Protein AF-A0A8S9TYR6-F1 (afdb_monomer_lite)

Secondary structure (DSSP, 8-state):
-----------SS-HHHHTTTTSGGGSHHHHHHH-TTHHHHHHHHHHHHHHHHHHTS-HHHHHHHHHHT-TT-S------SSHHHHHHHHHGGGGGGG--HHHHHHHHHHHT----PPPPPHHHHHHHHHH-

InterPro domains:
  IPR005399 Potassium channel, voltage-dependent, beta subunit, KCNAB-related [PR01577] (52-64)
  IPR005399 Potassium channel, voltage-dependent, beta subunit, KCNAB-related [PR01577] (65-78)
  IPR005399 Potassium channel, voltage-dependent, beta subunit, KCNAB-related [PTHR43150] (22-115)
  IPR023210 NADP-dependent oxidoreductase domain [PF00248] (39-111)
  IPR036812 NAD(P)-dependent oxidoreductase domain superfamily [G3DSA:3.20.20.100] (18-114)
  IPR036812 NAD(P)-dependent oxidoreductase domain superfamily [SSF51430] (30-110)

Radius of gyration: 18.91 Å; chains: 1; bounding box: 34×53×46 Å

pLDDT: mean 79.56, std 20.98, range [27.45, 95.62]

Foldseek 3Di:
DDDDDPDPDDDDDCPPVVCCVPDPNVDPVVCVVCVVCVVLVVVLLVVCQVLCVVLPAGSLLVVLLLQVLDPVRPDDDDDDPDPVRVVSNVCSVVRNVVCPPVVNVVNCVSVVDDDDDDDDDPVVVVVVVVPD

Sequence (132 aa):
MPISWPSCLCLSENCVVFWLRGSRLSMSSYMNYVADGFDTKVAKADKLATIAKEIGCTLAQLAIAWCVSNEHVSTVILGASSVAQLDENLDSLNFVDKLTPEIRARIDEIADVRLSIPVPKARLLAMREQWL

Organism: Phytophthora infestans (NCBI:txid4787)

Structure (mmCIF, N/CA/C/O backbone):
data_AF-A0A8S9TYR6-F1
#
_entry.id   AF-A0A8S9TYR6-F1
#
loop_
_atom_site.group_PDB
_atom_site.id
_atom_site.type_symbol
_atom_site.label_atom_id
_atom_site.label_alt_id
_atom_site.label_comp_id
_atom_site.label_asym_id
_atom_site.label_entity_id
_atom_site.label_seq_id
_atom_site.pdbx_PDB_ins_code
_atom_site.Cartn_x
_atom_site.Cartn_y
_atom_site.Cartn_z
_atom_site.occupancy
_atom_site.B_iso_or_equiv
_atom_site.auth_seq_id
_atom_site.auth_comp_id
_atom_site.auth_asym_id
_atom_site.auth_atom_id
_atom_site.pdbx_PDB_model_num
ATOM 1 N N . MET A 1 1 ? -20.434 -28.345 -22.874 1.00 31.69 1 MET A N 1
ATOM 2 C CA . MET A 1 1 ? -19.084 -28.633 -22.344 1.00 31.69 1 MET A CA 1
ATOM 3 C C . MET A 1 1 ? -18.774 -27.596 -21.279 1.00 31.69 1 MET A C 1
ATOM 5 O O . MET A 1 1 ? -18.670 -26.431 -21.643 1.00 31.69 1 MET A O 1
ATOM 9 N N . PRO A 1 2 ? -18.740 -27.956 -19.987 1.00 33.59 2 PRO A N 1
ATOM 10 C CA . PRO A 1 2 ? -18.454 -26.990 -18.939 1.00 33.59 2 PRO A CA 1
ATOM 11 C C . PRO A 1 2 ? -16.958 -26.669 -18.941 1.00 33.59 2 PRO A C 1
ATOM 13 O O . PRO A 1 2 ? -16.114 -27.562 -18.950 1.00 33.59 2 PRO A O 1
ATOM 16 N N . ILE A 1 3 ? -16.651 -25.376 -18.978 1.00 33.47 3 ILE A N 1
ATOM 17 C CA . ILE A 1 3 ? -15.300 -24.828 -18.897 1.00 33.47 3 ILE A CA 1
ATOM 18 C C . ILE A 1 3 ? -14.843 -25.019 -17.449 1.00 33.47 3 ILE A C 1
ATOM 20 O O . ILE A 1 3 ? -15.250 -24.280 -16.555 1.00 33.47 3 ILE A O 1
ATOM 24 N N . SER A 1 4 ? -14.053 -26.060 -17.202 1.00 27.84 4 SER A N 1
ATOM 25 C CA . SER A 1 4 ? -13.409 -26.291 -15.913 1.00 27.84 4 SER A CA 1
ATOM 26 C C . SER A 1 4 ? -12.287 -25.269 -15.730 1.00 27.84 4 SER A C 1
ATOM 28 O O . SER A 1 4 ? -11.247 -25.358 -16.384 1.00 27.84 4 SER A O 1
ATOM 30 N N . TRP A 1 5 ? -12.498 -24.296 -14.850 1.00 27.45 5 TRP A N 1
ATOM 31 C CA . TRP A 1 5 ? -11.426 -23.443 -14.349 1.00 27.45 5 TRP A CA 1
ATOM 32 C C . TRP A 1 5 ? -10.532 -24.285 -13.430 1.00 27.45 5 TRP A C 1
ATOM 34 O O . TRP A 1 5 ? -11.057 -24.896 -12.496 1.00 27.45 5 TRP A O 1
ATOM 44 N N . PRO A 1 6 ? -9.212 -24.373 -13.672 1.00 36.00 6 PRO A N 1
ATOM 45 C CA . PRO A 1 6 ? -8.330 -25.068 -12.753 1.00 36.00 6 PRO A CA 1
ATOM 46 C C . PRO A 1 6 ? -8.298 -24.292 -11.435 1.00 36.00 6 PRO A C 1
ATOM 48 O O . PRO A 1 6 ? -7.994 -23.102 -11.392 1.00 36.00 6 PRO A O 1
ATOM 51 N N . SER A 1 7 ? -8.671 -24.996 -10.373 1.00 35.75 7 SER A N 1
ATOM 52 C CA . SER A 1 7 ? -8.637 -24.583 -8.975 1.00 35.75 7 SER A CA 1
ATOM 53 C C . SER A 1 7 ? -7.370 -23.796 -8.634 1.00 35.75 7 SER A C 1
ATOM 55 O O . SER A 1 7 ? -6.254 -24.296 -8.780 1.00 35.75 7 SER A O 1
ATOM 57 N N . CYS A 1 8 ? -7.575 -22.571 -8.149 1.00 29.62 8 CYS A N 1
ATOM 58 C CA . CYS A 1 8 ? -6.559 -21.697 -7.582 1.00 29.62 8 CYS A CA 1
ATOM 59 C C . CYS A 1 8 ? -6.049 -22.323 -6.271 1.00 29.62 8 CYS A C 1
ATOM 61 O O . CYS A 1 8 ? -6.642 -22.146 -5.210 1.00 29.62 8 CYS A O 1
ATOM 63 N N . LEU A 1 9 ? -5.000 -23.141 -6.360 1.00 31.16 9 LEU A N 1
ATOM 64 C CA . LEU A 1 9 ? -4.305 -23.703 -5.204 1.00 31.16 9 LEU A CA 1
ATOM 65 C C . LEU A 1 9 ? -3.260 -22.690 -4.733 1.00 31.16 9 LEU A C 1
ATOM 67 O O . LEU A 1 9 ? -2.201 -22.529 -5.334 1.00 31.16 9 LEU A O 1
ATOM 71 N N . CYS A 1 10 ? -3.600 -21.990 -3.656 1.00 38.12 10 CYS A N 1
ATOM 72 C CA . CYS A 1 10 ? -2.706 -21.106 -2.928 1.00 38.12 10 CYS A CA 1
ATOM 73 C C . CYS A 1 10 ? -1.842 -21.959 -1.985 1.00 38.12 10 CYS A C 1
ATOM 75 O O . CYS A 1 10 ? -2.292 -22.311 -0.898 1.00 38.12 10 CYS A O 1
ATOM 77 N N . LEU A 1 11 ? -0.632 -22.341 -2.404 1.00 29.30 11 LEU A N 1
ATOM 78 C CA . LEU A 1 11 ? 0.364 -22.967 -1.528 1.00 29.30 11 LEU A CA 1
ATOM 79 C C . LEU A 1 11 ? 1.774 -22.457 -1.863 1.00 29.30 11 LEU A C 1
ATOM 81 O O . LEU A 1 11 ? 2.282 -22.685 -2.954 1.00 29.30 11 LEU A O 1
ATOM 85 N N . SER A 1 12 ? 2.349 -21.762 -0.877 1.00 37.47 12 SER A N 1
ATOM 86 C CA . SER A 1 12 ? 3.769 -21.693 -0.493 1.00 37.47 12 SER A CA 1
ATOM 87 C C . SER A 1 12 ? 4.861 -21.454 -1.561 1.00 37.47 12 SER A C 1
ATOM 89 O O . SER A 1 12 ? 5.072 -22.225 -2.488 1.00 37.47 12 SER A O 1
ATOM 91 N N . GLU A 1 13 ? 5.648 -20.405 -1.292 1.00 32.94 13 GLU A N 1
ATOM 92 C CA . GLU A 1 13 ? 7.056 -20.176 -1.679 1.00 32.94 13 GLU A CA 1
ATOM 93 C C . GLU A 1 13 ? 7.421 -19.711 -3.100 1.00 32.94 13 GLU A C 1
ATOM 95 O O . GLU A 1 13 ? 8.581 -19.382 -3.311 1.00 32.94 13 GLU A O 1
ATOM 100 N N . ASN A 1 14 ? 6.489 -19.522 -4.045 1.00 34.31 14 ASN A N 1
ATOM 101 C CA . ASN A 1 14 ? 6.847 -18.950 -5.365 1.00 34.31 14 ASN A CA 1
ATOM 102 C C . ASN A 1 14 ? 5.756 -18.079 -6.028 1.00 34.31 14 ASN A C 1
ATOM 104 O O . ASN A 1 14 ? 5.427 -18.221 -7.208 1.00 34.31 14 ASN A O 1
ATOM 108 N N . CYS A 1 15 ? 5.204 -17.127 -5.270 1.00 32.81 15 CYS A N 1
ATOM 109 C CA . CYS A 1 15 ? 4.106 -16.252 -5.712 1.00 32.81 15 CYS A CA 1
ATOM 110 C C . CYS A 1 15 ? 4.424 -15.440 -6.992 1.00 32.81 15 CYS A C 1
ATOM 112 O O . CYS A 1 15 ? 3.540 -15.210 -7.814 1.00 32.81 15 CYS A O 1
ATOM 114 N N . VAL A 1 16 ? 5.689 -15.073 -7.234 1.00 34.12 16 VAL A N 1
ATOM 115 C CA . VAL A 1 16 ? 6.084 -14.236 -8.388 1.00 34.12 16 VAL A CA 1
ATOM 116 C C . VAL A 1 16 ? 5.899 -14.955 -9.736 1.00 34.12 16 VAL A C 1
ATOM 118 O O . VAL A 1 16 ? 5.556 -14.326 -10.736 1.00 34.12 16 VAL A O 1
ATOM 121 N N . VAL A 1 17 ? 6.058 -16.283 -9.780 1.00 30.58 17 VAL A N 1
ATOM 122 C CA . VAL A 1 17 ? 6.012 -17.055 -11.038 1.00 30.58 17 VAL A CA 1
ATOM 123 C C . VAL A 1 17 ? 4.573 -17.282 -11.518 1.00 30.58 17 VAL A C 1
ATOM 125 O O . VAL A 1 17 ? 4.313 -17.287 -12.723 1.00 30.58 17 VAL A O 1
ATOM 128 N N . PHE A 1 18 ? 3.612 -17.416 -10.598 1.00 28.58 18 PHE A N 1
ATOM 129 C CA . PHE A 1 18 ? 2.206 -17.658 -10.944 1.00 28.58 18 PHE A CA 1
ATOM 130 C C . PHE A 1 18 ? 1.544 -16.430 -11.591 1.00 28.58 18 PHE A C 1
ATOM 132 O O . PHE A 1 18 ? 0.776 -16.570 -12.541 1.00 28.58 18 PHE A O 1
ATOM 139 N N . TRP A 1 19 ? 1.920 -15.222 -11.158 1.00 45.69 19 TRP A N 1
ATOM 140 C CA . TRP A 1 19 ? 1.404 -13.960 -11.702 1.00 45.69 19 TRP A CA 1
ATOM 141 C C . TRP A 1 19 ? 1.849 -13.654 -13.134 1.00 45.69 19 TRP A C 1
ATOM 143 O O . TRP A 1 19 ? 1.265 -12.783 -13.775 1.00 45.69 19 TRP A O 1
ATOM 153 N N . LEU A 1 20 ? 2.862 -14.335 -13.674 1.00 51.56 20 LEU A N 1
ATOM 154 C CA . LEU A 1 20 ? 3.316 -14.076 -15.041 1.00 51.56 20 LEU A CA 1
ATOM 155 C C . LEU A 1 20 ? 2.368 -14.685 -16.076 1.00 51.56 20 LEU A C 1
ATOM 157 O O . LEU A 1 20 ? 2.073 -14.052 -17.085 1.00 51.56 20 LEU A O 1
ATOM 161 N N . ARG A 1 21 ? 1.841 -15.890 -15.842 1.00 43.69 21 ARG A N 1
ATOM 162 C CA . ARG A 1 21 ? 1.144 -16.657 -16.882 1.00 43.69 21 ARG A CA 1
ATOM 163 C C . ARG A 1 21 ? -0.239 -16.061 -17.188 1.00 43.69 21 ARG A C 1
ATOM 165 O O . ARG A 1 21 ? -1.183 -16.245 -16.432 1.00 43.69 21 ARG A O 1
ATOM 172 N N . GLY A 1 22 ? -0.352 -15.350 -18.313 1.00 66.00 22 GLY A N 1
ATOM 173 C CA . GLY A 1 22 ? -1.586 -14.675 -18.738 1.00 66.00 22 GLY A CA 1
ATOM 174 C C . GLY A 1 22 ? -1.727 -13.229 -18.248 1.00 66.00 22 GLY A C 1
ATOM 175 O O . GLY A 1 22 ? -2.674 -12.551 -18.644 1.00 66.00 22 GLY A O 1
ATOM 176 N N . SER A 1 23 ? -0.786 -12.715 -17.447 1.00 73.19 23 SER A N 1
ATOM 177 C CA . SER A 1 23 ? -0.741 -11.283 -17.140 1.00 73.19 23 SER A CA 1
ATOM 178 C C . SER A 1 23 ? -0.026 -10.511 -18.242 1.00 73.19 23 SER A C 1
ATOM 180 O O . SER A 1 23 ? 0.746 -11.068 -19.026 1.00 73.19 23 SER A O 1
ATOM 182 N N . ARG A 1 24 ? -0.228 -9.190 -18.275 1.00 75.12 24 ARG A N 1
ATOM 183 C CA . ARG A 1 24 ? 0.477 -8.302 -19.212 1.00 75.12 24 ARG A CA 1
ATOM 184 C C . ARG A 1 24 ? 1.999 -8.433 -19.104 1.00 75.12 24 ARG A C 1
ATOM 186 O O . ARG A 1 24 ? 2.680 -8.220 -20.097 1.00 75.12 24 ARG A O 1
ATOM 193 N N . LEU A 1 25 ? 2.520 -8.845 -17.945 1.00 72.50 25 LEU A N 1
ATOM 194 C CA . LEU A 1 25 ? 3.949 -9.060 -17.723 1.00 72.50 25 LEU A CA 1
ATOM 195 C C . LEU A 1 25 ? 4.499 -10.290 -18.470 1.00 72.50 25 LEU A C 1
ATOM 197 O O . LEU A 1 25 ? 5.698 -10.354 -18.688 1.00 72.50 25 LEU A O 1
ATOM 201 N N . SER A 1 26 ? 3.668 -11.231 -18.936 1.00 77.12 26 SER A N 1
ATOM 202 C CA . SER A 1 26 ? 4.144 -12.296 -19.845 1.00 77.12 26 SER A CA 1
ATOM 203 C C . SER A 1 26 ? 4.432 -11.822 -21.268 1.00 77.12 26 SER A C 1
ATOM 205 O O . SER A 1 26 ? 5.073 -12.541 -22.035 1.00 77.12 26 SER A O 1
ATOM 207 N N . MET A 1 27 ? 3.967 -10.630 -21.651 1.00 80.81 27 MET A N 1
ATOM 208 C CA . MET A 1 27 ? 4.171 -10.110 -22.996 1.00 80.81 27 MET A CA 1
ATOM 209 C C . MET A 1 27 ? 5.509 -9.369 -23.076 1.00 80.81 27 MET A C 1
ATOM 211 O O . MET A 1 27 ? 5.734 -8.397 -22.356 1.00 80.81 27 MET A O 1
ATOM 215 N N . SER A 1 28 ? 6.385 -9.796 -23.988 1.00 76.75 28 SER A N 1
ATOM 216 C CA . SER A 1 28 ? 7.744 -9.250 -24.149 1.00 76.75 28 SER A CA 1
ATOM 217 C C . SER A 1 28 ? 7.766 -7.729 -24.335 1.00 76.75 28 SER A C 1
ATOM 219 O O . SER A 1 28 ? 8.595 -7.042 -23.742 1.00 76.75 28 SER A O 1
ATOM 221 N N . SER A 1 29 ? 6.810 -7.177 -25.088 1.00 78.19 29 SER A N 1
ATOM 222 C CA . SER A 1 29 ? 6.659 -5.729 -25.264 1.00 78.19 29 SER A CA 1
ATOM 223 C C . SER A 1 29 ? 6.416 -5.007 -23.939 1.00 78.19 29 SER A C 1
ATOM 225 O O . SER A 1 29 ? 7.022 -3.971 -23.697 1.00 78.19 29 SER A O 1
ATOM 227 N N . TYR A 1 30 ? 5.569 -5.562 -23.067 1.00 73.19 30 TYR A N 1
ATOM 228 C CA . TYR A 1 30 ? 5.295 -4.996 -21.746 1.00 73.19 30 TYR A CA 1
ATOM 229 C C . TYR A 1 30 ? 6.493 -5.141 -20.815 1.00 73.19 30 TYR A C 1
ATOM 231 O O . TYR A 1 30 ? 6.805 -4.184 -20.116 1.00 73.19 30 TYR A O 1
ATOM 239 N N . MET A 1 31 ? 7.207 -6.269 -20.854 1.00 72.56 31 MET A N 1
ATOM 240 C CA . MET A 1 31 ? 8.439 -6.441 -20.077 1.00 72.56 31 MET A CA 1
ATOM 241 C C . MET A 1 31 ? 9.467 -5.360 -20.374 1.00 72.56 31 MET A C 1
ATOM 243 O O . MET A 1 31 ? 9.995 -4.771 -19.441 1.00 72.56 31 MET A O 1
ATOM 247 N N . ASN A 1 32 ? 9.669 -5.004 -21.641 1.00 77.56 32 ASN A N 1
ATOM 248 C CA . ASN A 1 32 ? 10.593 -3.927 -22.000 1.00 77.56 32 ASN A CA 1
ATOM 249 C C . ASN A 1 32 ? 10.192 -2.558 -21.412 1.00 77.56 32 ASN A C 1
ATOM 251 O O . ASN A 1 32 ? 11.065 -1.741 -21.139 1.00 77.56 32 ASN A O 1
ATOM 255 N N . TYR A 1 33 ? 8.897 -2.305 -21.179 1.00 73.69 33 TYR A N 1
ATOM 256 C CA . TYR A 1 33 ? 8.429 -1.063 -20.546 1.00 73.69 33 TYR A CA 1
ATOM 257 C C . TYR A 1 33 ? 8.646 -1.020 -19.030 1.00 73.69 33 TYR A C 1
ATOM 259 O O . TYR A 1 33 ? 8.781 0.068 -18.474 1.00 73.69 33 TYR A O 1
ATOM 267 N N . VAL A 1 34 ? 8.645 -2.172 -18.357 1.00 72.81 34 VAL A N 1
ATOM 268 C CA . VAL A 1 34 ? 8.814 -2.266 -16.893 1.00 72.81 34 VAL A CA 1
ATOM 269 C C . VAL A 1 34 ? 10.185 -2.773 -16.457 1.00 72.81 34 VAL A C 1
ATOM 271 O O . VAL A 1 34 ? 10.471 -2.699 -15.266 1.00 72.81 34 VAL A O 1
ATOM 274 N N . ALA A 1 35 ? 11.028 -3.232 -17.387 1.00 74.19 35 ALA A N 1
ATOM 275 C CA . ALA A 1 35 ? 12.357 -3.782 -17.115 1.00 74.19 35 ALA A CA 1
ATOM 276 C C . ALA A 1 35 ? 13.248 -2.806 -16.336 1.00 74.19 35 ALA A C 1
ATOM 278 O O . ALA A 1 35 ? 14.016 -3.227 -15.473 1.00 74.19 35 ALA A O 1
ATOM 279 N N . ASP A 1 36 ? 13.112 -1.503 -16.595 1.00 78.38 36 ASP A N 1
ATOM 280 C CA . ASP A 1 36 ? 13.867 -0.484 -15.876 1.00 78.38 36 ASP A CA 1
ATOM 281 C C . ASP A 1 36 ? 13.474 -0.432 -14.385 1.00 78.38 36 ASP A C 1
ATOM 283 O O . ASP A 1 36 ? 12.357 -0.055 -13.987 1.00 78.38 36 ASP A O 1
ATOM 287 N N . GLY A 1 37 ? 14.417 -0.866 -13.546 1.00 79.31 37 GLY A N 1
ATOM 288 C CA . GLY A 1 37 ? 14.264 -0.941 -12.096 1.00 79.31 37 GLY A CA 1
ATOM 289 C C . GLY A 1 37 ? 13.225 -1.958 -11.618 1.00 79.31 37 GLY A C 1
ATOM 290 O O . GLY A 1 37 ? 12.648 -1.756 -10.552 1.00 79.31 37 GLY A O 1
ATOM 291 N N . PHE A 1 38 ? 12.927 -3.017 -12.381 1.00 82.81 38 PHE A N 1
ATOM 292 C CA . PHE A 1 38 ? 11.975 -4.046 -11.941 1.00 82.81 38 PHE A CA 1
ATOM 293 C C . PHE A 1 38 ? 12.458 -4.764 -10.675 1.00 82.81 38 PHE A C 1
ATOM 295 O O . PHE A 1 38 ? 11.756 -4.769 -9.665 1.00 82.81 38 PHE A O 1
ATOM 302 N N . ASP A 1 39 ? 13.685 -5.289 -10.694 1.00 85.25 39 ASP A N 1
ATOM 303 C CA . ASP A 1 39 ? 14.245 -6.062 -9.578 1.00 85.25 39 ASP A CA 1
ATOM 304 C C . ASP A 1 39 ? 14.344 -5.233 -8.292 1.00 85.25 39 ASP A C 1
ATOM 306 O O . ASP A 1 39 ? 14.070 -5.718 -7.195 1.00 85.25 39 ASP A O 1
ATOM 310 N N . THR A 1 40 ? 14.664 -3.942 -8.417 1.00 88.25 40 THR A N 1
ATOM 311 C CA . THR A 1 40 ? 14.738 -3.031 -7.268 1.00 88.25 40 THR A CA 1
ATOM 312 C C . THR A 1 40 ? 13.358 -2.758 -6.672 1.00 88.25 40 THR A C 1
ATOM 314 O O . THR A 1 40 ? 13.224 -2.697 -5.449 1.00 88.25 40 THR A O 1
ATOM 317 N N . LYS A 1 41 ? 12.315 -2.638 -7.504 1.00 86.56 41 LYS A N 1
ATOM 318 C CA . LYS A 1 41 ? 10.920 -2.495 -7.051 1.00 86.56 41 LYS A CA 1
ATOM 319 C C . LYS A 1 41 ? 10.418 -3.770 -6.371 1.00 86.56 41 LYS A C 1
ATOM 321 O O . LYS A 1 41 ? 9.776 -3.666 -5.328 1.00 86.56 41 LYS A O 1
ATOM 326 N N . VAL A 1 42 ? 10.745 -4.948 -6.909 1.00 89.31 42 VAL A N 1
ATOM 327 C CA . VAL A 1 42 ? 10.406 -6.241 -6.285 1.00 89.31 42 VAL A CA 1
ATOM 328 C C . VAL A 1 42 ? 11.089 -6.371 -4.922 1.00 89.31 42 VAL A C 1
ATOM 330 O O . VAL A 1 42 ? 10.414 -6.611 -3.926 1.00 89.31 42 VAL A O 1
ATOM 333 N N . ALA A 1 43 ? 12.387 -6.068 -4.832 1.00 91.06 43 ALA A N 1
ATOM 334 C CA . ALA A 1 43 ? 13.113 -6.104 -3.562 1.00 91.06 43 ALA A CA 1
ATOM 335 C C . ALA A 1 43 ? 12.550 -5.122 -2.512 1.00 91.06 43 ALA A C 1
ATOM 337 O O . ALA A 1 43 ? 12.560 -5.411 -1.314 1.00 91.06 43 ALA A O 1
ATOM 338 N N . LYS A 1 44 ? 12.042 -3.954 -2.932 1.00 92.00 44 LYS A N 1
ATOM 339 C CA . LYS A 1 44 ? 11.313 -3.033 -2.039 1.00 92.00 44 LYS A CA 1
ATOM 340 C C . LYS A 1 44 ? 9.988 -3.640 -1.566 1.00 92.00 44 LYS A C 1
ATOM 342 O O . LYS A 1 44 ? 9.681 -3.554 -0.379 1.00 92.00 44 LYS A O 1
ATOM 347 N N . ALA A 1 45 ? 9.229 -4.274 -2.461 1.00 92.25 45 ALA A N 1
ATOM 348 C CA . ALA A 1 45 ? 7.975 -4.941 -2.115 1.00 92.25 45 ALA A CA 1
ATOM 349 C C . ALA A 1 45 ? 8.182 -6.074 -1.094 1.00 92.25 45 ALA A C 1
ATOM 351 O O . ALA A 1 45 ? 7.406 -6.178 -0.146 1.00 92.25 45 ALA A O 1
ATOM 352 N N . ASP A 1 46 ? 9.264 -6.849 -1.208 1.00 92.94 46 ASP A N 1
ATOM 353 C CA . ASP A 1 46 ? 9.607 -7.901 -0.238 1.00 92.94 46 ASP A CA 1
ATOM 354 C C . ASP A 1 46 ? 9.890 -7.336 1.166 1.00 92.94 46 ASP A C 1
ATOM 356 O O . ASP A 1 46 ? 9.458 -7.890 2.184 1.00 92.94 46 ASP A O 1
ATOM 360 N N . LYS A 1 47 ? 10.560 -6.180 1.243 1.00 94.44 47 LYS A N 1
ATOM 361 C CA . LYS A 1 47 ? 10.774 -5.473 2.517 1.00 94.44 47 LYS A CA 1
ATOM 362 C C . LYS A 1 47 ? 9.454 -4.987 3.117 1.00 94.44 47 LYS A C 1
ATOM 364 O O . LYS A 1 47 ? 9.217 -5.183 4.307 1.00 94.44 47 LYS A O 1
ATOM 369 N N . LEU A 1 48 ? 8.566 -4.419 2.299 1.00 94.44 48 LEU A N 1
ATOM 370 C CA . LEU A 1 48 ? 7.230 -3.998 2.739 1.00 94.44 48 LEU A CA 1
ATOM 371 C C . LEU A 1 48 ? 6.370 -5.185 3.193 1.00 94.44 48 LEU A C 1
ATOM 373 O O . LEU A 1 48 ? 5.619 -5.061 4.159 1.00 94.44 48 LEU A O 1
ATOM 377 N N . ALA A 1 49 ? 6.518 -6.355 2.566 1.00 94.19 49 ALA A N 1
ATOM 378 C CA . ALA A 1 49 ? 5.818 -7.569 2.980 1.00 94.19 49 ALA A CA 1
ATOM 379 C C . ALA A 1 49 ? 6.207 -8.012 4.400 1.00 94.19 49 ALA A C 1
ATOM 381 O O . ALA A 1 49 ? 5.386 -8.587 5.112 1.00 94.19 49 ALA A O 1
ATOM 382 N N . THR A 1 50 ? 7.437 -7.721 4.835 1.00 95.56 50 THR A N 1
ATOM 383 C CA . THR A 1 50 ? 7.865 -7.966 6.221 1.00 95.56 50 THR A CA 1
ATOM 384 C C . THR A 1 50 ? 7.087 -7.085 7.199 1.00 95.56 50 THR A C 1
ATOM 386 O O . THR A 1 50 ? 6.549 -7.595 8.177 1.00 95.56 50 THR A O 1
ATOM 389 N N . ILE A 1 51 ? 6.928 -5.794 6.888 1.00 94.56 51 ILE A N 1
ATOM 390 C CA . ILE A 1 51 ? 6.129 -4.859 7.700 1.00 94.56 51 ILE A CA 1
ATOM 391 C C . ILE A 1 51 ? 4.651 -5.274 7.722 1.00 94.56 51 ILE A C 1
ATOM 393 O O . ILE A 1 51 ? 4.021 -5.265 8.776 1.00 94.56 51 ILE A O 1
ATOM 397 N N . ALA A 1 52 ? 4.097 -5.699 6.582 1.00 94.12 52 ALA A N 1
ATOM 398 C CA . ALA A 1 52 ? 2.713 -6.173 6.510 1.00 94.12 52 ALA A CA 1
ATOM 399 C C . ALA A 1 52 ? 2.465 -7.359 7.463 1.00 94.12 52 ALA A C 1
ATOM 401 O O . ALA A 1 52 ? 1.472 -7.383 8.192 1.00 94.12 52 ALA A O 1
ATOM 402 N N . LYS A 1 53 ? 3.418 -8.301 7.534 1.00 94.75 53 LYS A N 1
ATOM 403 C CA . LYS A 1 53 ? 3.364 -9.431 8.474 1.00 94.75 53 LYS A CA 1
ATOM 404 C C . LYS A 1 53 ? 3.415 -8.988 9.938 1.00 94.75 53 LYS A C 1
ATOM 406 O O . LYS A 1 53 ? 2.691 -9.566 10.741 1.00 94.75 53 LYS A O 1
ATOM 411 N N . GLU A 1 54 ? 4.218 -7.978 10.282 1.00 93.88 54 GLU A N 1
ATOM 412 C CA . GLU A 1 54 ? 4.274 -7.417 11.646 1.00 93.88 54 GLU A CA 1
ATOM 413 C C . GLU A 1 54 ? 2.911 -6.841 12.083 1.00 93.88 54 GLU A C 1
ATOM 415 O O . GLU A 1 54 ? 2.501 -7.008 13.229 1.00 93.88 54 GLU A O 1
ATOM 420 N N . ILE A 1 55 ? 2.185 -6.205 11.157 1.00 92.19 55 ILE A N 1
ATOM 421 C CA . ILE A 1 55 ? 0.862 -5.589 11.391 1.00 92.19 55 ILE A CA 1
ATOM 422 C C . ILE A 1 55 ? -0.278 -6.629 11.357 1.00 92.19 55 ILE A C 1
ATOM 424 O O . ILE A 1 55 ? -1.371 -6.401 11.899 1.00 92.19 55 ILE A O 1
ATOM 428 N N . GLY A 1 56 ? -0.017 -7.784 10.738 1.00 93.75 56 GLY A N 1
ATOM 429 C CA . GLY A 1 56 ? -0.966 -8.878 10.557 1.00 93.75 56 GLY A CA 1
ATOM 430 C C . GLY A 1 56 ? -1.905 -8.693 9.362 1.00 93.75 56 GLY A C 1
ATOM 431 O O . GLY A 1 56 ? -3.045 -9.145 9.429 1.00 93.75 56 GLY A O 1
ATOM 432 N N . CYS A 1 57 ? -1.459 -8.016 8.299 1.00 93.25 57 CYS A N 1
ATOM 433 C CA . CYS A 1 57 ? -2.222 -7.824 7.060 1.00 93.25 57 CYS A CA 1
ATOM 434 C C . CYS A 1 57 ? -1.480 -8.361 5.828 1.00 93.25 57 CYS A C 1
ATOM 436 O O . CYS A 1 57 ? -0.282 -8.668 5.873 1.00 93.25 57 CYS A O 1
ATOM 438 N N . THR A 1 58 ? -2.189 -8.485 4.704 1.00 93.88 58 THR A N 1
ATOM 439 C CA . THR A 1 58 ? -1.551 -8.795 3.418 1.00 93.88 58 THR A CA 1
ATOM 440 C C . THR A 1 58 ? -0.842 -7.561 2.854 1.00 93.88 58 THR A C 1
ATOM 442 O O . THR A 1 58 ? -1.154 -6.421 3.198 1.00 93.88 58 THR A O 1
ATOM 445 N N . LEU A 1 59 ? 0.134 -7.762 1.960 1.00 94.25 59 LEU A N 1
ATOM 446 C CA . LEU A 1 59 ? 0.841 -6.642 1.324 1.00 94.25 59 LEU A CA 1
ATOM 447 C C . LEU A 1 59 ? -0.120 -5.734 0.534 1.00 94.25 59 LEU A C 1
ATOM 449 O O . LEU A 1 59 ? 0.049 -4.516 0.528 1.00 94.25 59 LEU A O 1
ATOM 453 N N . ALA A 1 60 ? -1.138 -6.322 -0.104 1.00 92.94 60 ALA A N 1
ATOM 454 C CA . ALA A 1 60 ? -2.175 -5.575 -0.809 1.00 92.94 60 ALA A CA 1
ATOM 455 C C . ALA A 1 60 ? -2.983 -4.703 0.163 1.00 92.94 60 ALA A C 1
ATOM 457 O O . ALA A 1 60 ? -3.167 -3.511 -0.092 1.00 92.94 60 ALA A O 1
ATOM 458 N N . GLN A 1 61 ? -3.375 -5.266 1.309 1.00 95.00 61 GLN A N 1
ATOM 459 C CA . GLN A 1 61 ? -4.084 -4.530 2.352 1.00 95.00 61 GLN A CA 1
ATOM 460 C C . GLN A 1 61 ? -3.251 -3.389 2.934 1.00 95.00 61 GLN A C 1
ATOM 462 O O . GLN A 1 61 ? -3.760 -2.281 3.101 1.00 95.00 61 GLN A O 1
ATOM 467 N N . LEU A 1 62 ? -1.957 -3.619 3.182 1.00 95.12 62 LEU A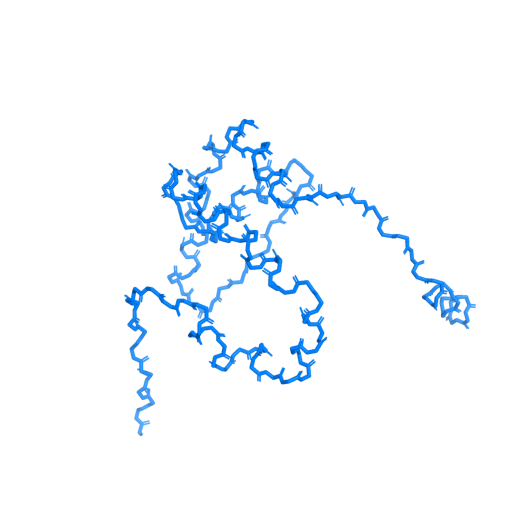 N 1
ATOM 468 C CA . LEU A 1 62 ? -1.042 -2.572 3.641 1.00 95.12 62 LEU A CA 1
ATOM 469 C C . LEU A 1 62 ? -0.970 -1.410 2.641 1.00 95.12 62 LEU A C 1
ATOM 471 O O . LEU A 1 62 ? -1.032 -0.250 3.044 1.00 95.12 62 LEU A O 1
ATOM 475 N N . ALA A 1 63 ? -0.859 -1.709 1.345 1.00 93.94 63 ALA A N 1
ATOM 476 C CA . ALA A 1 63 ? -0.781 -0.687 0.305 1.00 93.94 63 ALA A CA 1
ATOM 477 C C . ALA A 1 63 ? -2.067 0.152 0.224 1.00 93.94 63 ALA A C 1
ATOM 479 O O . ALA A 1 63 ? -2.000 1.378 0.121 1.00 93.94 63 ALA A O 1
ATOM 480 N N . ILE A 1 64 ? -3.237 -0.489 0.315 1.00 94.88 64 ILE A N 1
ATOM 481 C CA . ILE A 1 64 ? -4.531 0.209 0.320 1.00 94.88 64 ILE A CA 1
ATOM 482 C C . ILE A 1 64 ? -4.670 1.062 1.586 1.00 94.88 64 ILE A C 1
ATOM 484 O O . ILE A 1 64 ? -5.001 2.243 1.483 1.00 94.88 64 ILE A O 1
ATOM 488 N N . ALA A 1 65 ? -4.366 0.506 2.762 1.00 94.81 65 ALA A N 1
ATOM 489 C CA . ALA A 1 65 ? -4.417 1.231 4.030 1.00 94.81 65 ALA A CA 1
ATOM 490 C C . ALA A 1 65 ? -3.479 2.452 4.029 1.00 94.81 65 ALA A C 1
ATOM 492 O O . ALA A 1 65 ? -3.865 3.530 4.483 1.00 94.81 65 ALA A O 1
ATOM 493 N N . TRP A 1 66 ? -2.281 2.322 3.445 1.00 93.69 66 TRP A N 1
ATOM 494 C CA . TRP A 1 66 ? -1.353 3.440 3.269 1.00 93.69 66 TRP A CA 1
ATOM 495 C C . TRP A 1 66 ? -1.956 4.548 2.394 1.00 93.69 66 TRP A C 1
ATOM 497 O O . TRP A 1 66 ? -1.949 5.707 2.810 1.00 93.69 66 TRP A O 1
ATOM 507 N N . CYS A 1 67 ? -2.564 4.204 1.252 1.00 92.56 67 CYS A N 1
ATOM 508 C CA . CYS A 1 67 ? -3.241 5.173 0.382 1.00 92.56 67 CYS A CA 1
ATOM 509 C C . CYS A 1 67 ? -4.397 5.897 1.088 1.00 92.56 67 CYS A C 1
ATOM 511 O O . CYS A 1 67 ? -4.500 7.116 0.981 1.00 92.56 67 CYS A O 1
ATOM 513 N N . VAL A 1 68 ? -5.250 5.160 1.809 1.00 93.12 68 VAL A N 1
ATOM 514 C CA . VAL A 1 68 ? -6.403 5.724 2.538 1.00 93.12 68 VAL A CA 1
ATOM 515 C C . VAL A 1 68 ? -5.951 6.659 3.658 1.00 93.12 68 VAL A C 1
ATOM 517 O O . VAL A 1 68 ? -6.594 7.665 3.928 1.00 93.12 68 VAL A O 1
ATOM 520 N N . SER A 1 69 ? -4.828 6.349 4.300 1.00 91.06 69 SER A N 1
ATOM 521 C CA . SER A 1 69 ? -4.313 7.131 5.423 1.00 91.06 69 SER A CA 1
ATOM 522 C C . SER A 1 69 ? -3.677 8.478 5.039 1.00 91.06 69 SER A C 1
ATOM 524 O O . SER A 1 69 ? -3.225 9.209 5.917 1.00 91.06 69 SER A O 1
ATOM 526 N N . ASN A 1 70 ? -3.577 8.793 3.745 1.00 89.12 70 ASN A N 1
ATOM 527 C CA . ASN A 1 70 ? -3.003 10.044 3.260 1.00 89.12 70 ASN A CA 1
ATOM 528 C C . ASN A 1 70 ? -4.082 11.134 3.179 1.00 89.12 70 ASN A C 1
ATOM 530 O O . ASN A 1 70 ? -5.035 11.008 2.415 1.00 89.12 70 ASN A O 1
ATOM 534 N N . GLU A 1 71 ? -3.894 12.240 3.904 1.00 87.06 71 GLU A N 1
ATOM 535 C CA . GLU A 1 71 ? -4.841 13.366 3.940 1.00 87.06 71 GLU A CA 1
ATOM 536 C C . GLU A 1 71 ? -5.084 14.028 2.572 1.00 87.06 71 GLU A C 1
ATOM 538 O O . GLU A 1 71 ? -6.132 14.630 2.343 1.00 87.06 71 GLU A O 1
ATOM 543 N N . HIS A 1 72 ? -4.140 13.900 1.636 1.00 88.38 72 HIS A N 1
ATOM 544 C CA . HIS A 1 72 ? -4.258 14.447 0.284 1.00 88.38 72 HIS A CA 1
ATOM 545 C C . HIS A 1 72 ? -4.995 13.512 -0.688 1.00 88.38 72 HIS A C 1
ATOM 547 O O . HIS A 1 72 ? -5.202 13.873 -1.849 1.00 88.38 72 HIS A O 1
ATOM 553 N N . VAL A 1 73 ? -5.386 12.312 -0.250 1.00 88.75 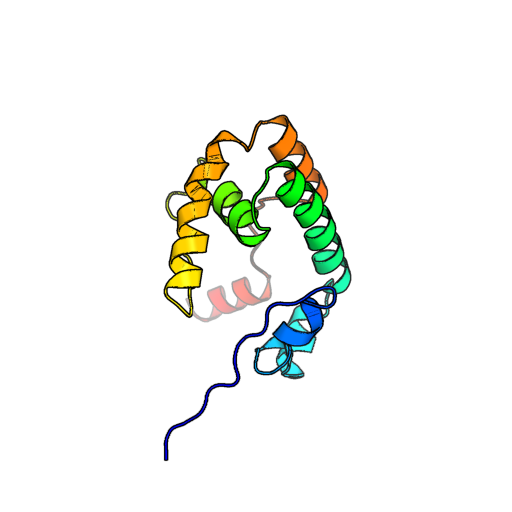73 VAL A N 1
ATOM 554 C CA . VAL A 1 73 ? -6.101 11.327 -1.068 1.00 88.75 73 VAL A CA 1
ATOM 555 C C . VAL A 1 73 ? -7.579 11.327 -0.688 1.00 88.75 73 VAL A C 1
ATOM 557 O O . VAL A 1 73 ? -7.965 10.858 0.374 1.00 88.75 73 VAL A O 1
ATOM 560 N N . SER A 1 74 ? -8.439 11.818 -1.585 1.00 89.88 74 SER A N 1
ATOM 561 C CA . SER A 1 74 ? -9.893 11.830 -1.350 1.00 89.88 74 SER A CA 1
ATOM 562 C C . SER A 1 74 ? -10.578 10.506 -1.690 1.00 89.88 74 SER A C 1
ATOM 564 O O . SER A 1 74 ? -11.653 10.206 -1.178 1.00 89.88 74 SER A O 1
ATOM 566 N N . THR A 1 75 ? -10.014 9.721 -2.611 1.00 92.06 75 THR A N 1
ATOM 567 C CA . THR A 1 75 ? -10.6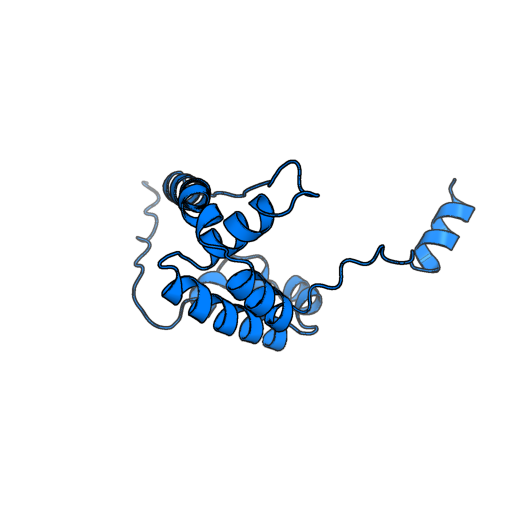12 8.456 -3.059 1.00 92.06 75 THR A CA 1
ATOM 568 C C . THR A 1 75 ? -9.525 7.497 -3.518 1.00 92.06 75 THR A C 1
ATOM 570 O O . THR A 1 75 ? -8.632 7.878 -4.274 1.00 92.06 75 THR A O 1
ATOM 573 N N . VAL A 1 76 ? -9.630 6.235 -3.098 1.00 92.25 76 VAL A N 1
ATOM 574 C CA . VAL A 1 76 ? -8.761 5.146 -3.553 1.00 92.25 76 VAL A CA 1
ATOM 575 C C . VAL A 1 76 ? -9.542 4.280 -4.538 1.00 92.25 76 VAL A C 1
ATOM 577 O O . VAL A 1 76 ? -10.602 3.755 -4.208 1.00 92.25 76 VAL A O 1
ATOM 580 N N . ILE A 1 77 ? -9.026 4.142 -5.761 1.00 93.50 77 ILE A N 1
ATOM 581 C CA . ILE A 1 77 ? -9.625 3.296 -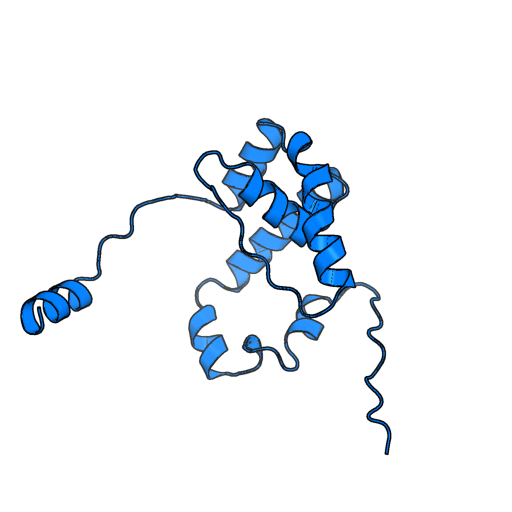6.800 1.00 93.50 77 ILE A CA 1
ATOM 582 C C . ILE A 1 77 ? -9.016 1.898 -6.697 1.00 93.50 77 ILE A C 1
ATOM 584 O O . ILE A 1 77 ? -7.799 1.737 -6.775 1.00 93.50 77 ILE A O 1
ATOM 588 N N . LEU A 1 78 ? -9.872 0.890 -6.547 1.00 92.19 78 LEU A N 1
ATOM 589 C CA . LEU A 1 78 ? -9.488 -0.506 -6.345 1.00 92.19 78 LEU A CA 1
ATOM 590 C C . LEU A 1 78 ? -9.875 -1.338 -7.572 1.00 92.19 78 LEU A C 1
ATOM 592 O O . LEU A 1 78 ? -10.939 -1.138 -8.157 1.00 92.19 78 LEU A O 1
ATOM 596 N N . GLY A 1 79 ? -9.029 -2.298 -7.942 1.00 90.69 79 GLY A N 1
ATOM 597 C CA . GLY A 1 79 ? -9.348 -3.315 -8.943 1.00 90.69 79 GLY A CA 1
ATOM 598 C C . GLY A 1 79 ? -9.561 -4.672 -8.279 1.00 90.69 79 GLY A C 1
ATOM 599 O O . GLY A 1 79 ? -8.713 -5.113 -7.505 1.00 90.69 79 GLY A O 1
ATOM 600 N N . ALA A 1 80 ? -10.663 -5.347 -8.601 1.00 91.94 80 ALA A N 1
ATOM 601 C CA . ALA A 1 80 ? -10.938 -6.707 -8.149 1.00 91.94 80 ALA A CA 1
ATOM 602 C C . ALA A 1 80 ? -11.494 -7.548 -9.305 1.00 91.94 80 ALA A C 1
ATOM 604 O O . ALA A 1 80 ? -12.353 -7.102 -10.062 1.00 91.94 80 ALA A O 1
ATOM 605 N N . SER A 1 81 ? -10.978 -8.768 -9.443 1.00 89.69 81 SER A N 1
ATOM 606 C CA . SER A 1 81 ? -11.407 -9.749 -10.453 1.00 89.69 81 SER A CA 1
ATOM 607 C C . SER A 1 81 ? -12.376 -10.799 -9.896 1.00 89.69 81 SER A C 1
ATOM 609 O O . SER A 1 81 ? -12.951 -11.582 -10.649 1.00 89.69 81 SER A O 1
ATOM 611 N N . SER A 1 82 ? -12.564 -10.813 -8.576 1.00 93.00 82 SER A N 1
ATOM 612 C CA . SER A 1 82 ? -13.478 -11.693 -7.852 1.00 93.00 82 SER A CA 1
ATOM 613 C C . SER A 1 82 ? -14.028 -10.982 -6.615 1.00 93.00 82 SER A C 1
ATOM 615 O O . SER A 1 82 ? -13.438 -10.008 -6.148 1.00 93.00 82 SER A O 1
ATOM 617 N N . VAL A 1 83 ? -15.139 -11.488 -6.071 1.00 95.50 83 VAL A N 1
ATOM 618 C CA . VAL A 1 83 ? -15.753 -10.945 -4.847 1.00 95.50 83 VAL A CA 1
ATOM 619 C C . VAL A 1 83 ? -14.818 -11.104 -3.647 1.00 95.50 83 VAL A C 1
ATOM 621 O O . VAL A 1 83 ? -14.591 -10.139 -2.939 1.00 95.50 83 VAL A O 1
ATOM 624 N N . ALA A 1 84 ? -14.159 -12.258 -3.500 1.00 94.25 84 ALA A N 1
ATOM 625 C CA . ALA A 1 84 ? -13.206 -12.481 -2.411 1.00 94.25 84 ALA A CA 1
ATOM 626 C C . ALA A 1 84 ? -12.042 -11.470 -2.417 1.00 94.25 84 ALA A C 1
ATOM 628 O O . ALA A 1 84 ? -11.623 -11.002 -1.365 1.00 94.25 84 ALA A O 1
ATOM 629 N N . GLN A 1 85 ? -11.544 -11.093 -3.601 1.00 90.75 85 GLN A N 1
ATOM 630 C CA . GLN A 1 85 ? -10.512 -10.057 -3.721 1.00 90.75 85 GLN A CA 1
ATOM 631 C C . GLN A 1 85 ? -11.052 -8.666 -3.357 1.00 90.75 85 GLN A C 1
ATOM 633 O O . GLN A 1 85 ? -10.323 -7.842 -2.815 1.00 90.75 85 GLN A O 1
ATOM 638 N N . LEU A 1 86 ? -12.319 -8.386 -3.677 1.00 94.44 86 LEU A N 1
ATOM 639 C CA . LEU A 1 86 ? -12.968 -7.145 -3.266 1.00 94.44 86 LEU A CA 1
ATOM 640 C C . LEU A 1 86 ? -13.111 -7.088 -1.742 1.00 94.44 86 LEU A C 1
ATOM 642 O O . LEU A 1 86 ? -12.748 -6.071 -1.159 1.00 94.44 86 LEU A O 1
ATOM 646 N N . ASP A 1 87 ? -13.568 -8.172 -1.117 1.00 95.62 87 ASP A N 1
ATOM 647 C CA . ASP A 1 87 ? -13.704 -8.272 0.338 1.00 95.62 87 ASP A CA 1
ATOM 648 C C . ASP A 1 87 ? -12.342 -8.078 1.027 1.00 95.62 87 ASP A C 1
ATOM 650 O O . ASP A 1 87 ? -12.213 -7.219 1.897 1.00 95.62 87 ASP A O 1
ATOM 654 N N . GLU A 1 88 ? -11.286 -8.754 0.551 1.00 94.50 88 GLU A N 1
ATOM 655 C CA . GLU A 1 88 ? -9.921 -8.573 1.072 1.00 94.50 88 GLU A CA 1
ATOM 656 C C . GLU A 1 88 ? -9.443 -7.115 0.951 1.00 94.50 88 GLU A C 1
ATOM 658 O O . GLU A 1 88 ? -8.845 -6.574 1.886 1.00 94.50 88 GLU A O 1
ATOM 663 N N . ASN A 1 89 ? -9.720 -6.465 -0.186 1.00 94.69 89 ASN A N 1
ATOM 664 C CA . ASN A 1 89 ? -9.367 -5.064 -0.403 1.00 94.69 89 ASN A CA 1
ATOM 665 C C . ASN A 1 89 ? -10.120 -4.129 0.559 1.00 94.69 89 ASN A C 1
ATOM 667 O O . ASN A 1 89 ? -9.534 -3.149 1.020 1.00 94.69 89 ASN A O 1
ATOM 671 N N . LEU A 1 90 ? -11.392 -4.403 0.863 1.00 95.12 90 LEU A N 1
ATOM 672 C CA . LEU A 1 90 ? -12.194 -3.603 1.796 1.00 95.12 90 LEU A CA 1
ATOM 673 C C . LEU A 1 90 ? -11.744 -3.799 3.249 1.00 95.12 90 LEU A C 1
ATOM 675 O O . LEU A 1 90 ? -11.671 -2.824 4.000 1.00 95.12 90 LEU A O 1
ATOM 679 N N . ASP A 1 91 ? -11.337 -5.016 3.617 1.00 95.50 91 ASP A N 1
ATOM 680 C CA . ASP A 1 91 ? -10.799 -5.334 4.945 1.00 95.50 91 ASP A CA 1
ATOM 681 C C . ASP A 1 91 ? -9.529 -4.540 5.294 1.00 95.50 91 ASP A C 1
ATOM 683 O O . ASP A 1 91 ? -9.194 -4.394 6.471 1.00 95.50 91 ASP A O 1
ATOM 687 N N . SER A 1 92 ? -8.855 -3.954 4.297 1.00 94.50 92 SER A N 1
ATOM 688 C CA . SER A 1 92 ? -7.725 -3.030 4.482 1.00 94.50 92 SER A CA 1
ATOM 689 C C . SER A 1 92 ? -8.038 -1.874 5.437 1.00 94.50 92 SER A C 1
ATOM 691 O O . SER A 1 92 ? -7.142 -1.386 6.128 1.00 94.50 92 SER A O 1
ATOM 693 N N . LEU A 1 93 ? -9.302 -1.439 5.504 1.00 94.44 93 LEU A N 1
ATOM 694 C CA . LEU A 1 93 ? -9.734 -0.348 6.381 1.00 94.44 93 LEU A CA 1
ATOM 695 C C . LEU A 1 93 ? -9.509 -0.665 7.866 1.00 94.44 93 LEU A C 1
ATOM 697 O O . LEU A 1 93 ? -9.192 0.237 8.637 1.00 94.44 93 LEU A O 1
ATOM 701 N N . ASN A 1 94 ? -9.557 -1.944 8.253 1.00 95.50 94 ASN A N 1
ATOM 702 C CA . ASN A 1 94 ? -9.322 -2.390 9.631 1.00 95.50 94 ASN A CA 1
ATOM 703 C C . ASN A 1 94 ? -7.861 -2.216 10.091 1.00 95.50 94 ASN A C 1
ATOM 705 O O . ASN A 1 94 ? -7.544 -2.418 11.265 1.00 95.50 94 ASN A O 1
ATOM 709 N N . PHE A 1 95 ? -6.952 -1.887 9.169 1.00 94.38 95 PHE A N 1
ATOM 710 C CA . PHE A 1 95 ? -5.524 -1.740 9.445 1.00 94.38 95 PHE A CA 1
ATOM 711 C C . PHE A 1 95 ? -5.045 -0.287 9.382 1.00 94.38 95 PHE A C 1
ATOM 713 O O . PHE A 1 95 ? -3.898 -0.036 9.739 1.00 94.38 95 PHE A O 1
ATOM 720 N N . VAL A 1 96 ? -5.896 0.669 8.986 1.00 93.00 96 VAL A N 1
ATOM 721 C CA . VAL A 1 96 ? -5.520 2.090 8.849 1.00 93.00 96 VAL A CA 1
ATOM 722 C C . VAL A 1 96 ? -5.007 2.660 10.172 1.00 93.00 96 VAL A C 1
ATOM 724 O O . VAL A 1 96 ? -3.935 3.260 10.201 1.00 93.00 96 VAL A O 1
ATOM 727 N N . ASP A 1 97 ? -5.694 2.374 11.279 1.00 92.62 97 ASP A N 1
ATOM 728 C CA . ASP A 1 97 ? -5.307 2.848 12.616 1.00 92.62 97 ASP A CA 1
ATOM 729 C C . ASP A 1 97 ? -3.995 2.226 13.123 1.00 92.62 97 ASP A C 1
ATOM 731 O O . ASP A 1 97 ? -3.358 2.748 14.038 1.00 92.62 97 ASP A O 1
ATOM 735 N N . LYS A 1 98 ? -3.561 1.110 12.523 1.00 92.19 98 LYS A N 1
ATOM 736 C CA . LYS A 1 98 ? -2.299 0.441 12.866 1.00 92.19 98 LYS A CA 1
ATOM 737 C C . LYS A 1 98 ? -1.092 1.059 12.158 1.00 92.19 98 LYS A C 1
ATOM 739 O O . LYS A 1 98 ? 0.035 0.718 12.508 1.00 92.19 98 LYS A O 1
ATOM 744 N N . LEU A 1 99 ? -1.289 1.956 11.186 1.00 91.56 99 LEU A N 1
ATOM 745 C CA . LEU A 1 99 ? -0.200 2.704 10.549 1.00 91.56 99 LEU A CA 1
ATOM 746 C C . LEU A 1 99 ? 0.225 3.873 11.445 1.00 91.56 99 LEU A C 1
ATOM 748 O O . LEU A 1 99 ? -0.047 5.042 11.154 1.00 91.56 99 LEU A O 1
ATOM 752 N N . THR A 1 100 ? 0.915 3.546 12.538 1.00 93.44 100 THR A N 1
ATOM 753 C CA . THR A 1 100 ? 1.497 4.554 13.430 1.00 93.44 100 THR A CA 1
ATOM 754 C C . THR A 1 100 ? 2.537 5.408 12.687 1.00 93.44 100 THR A C 1
ATOM 756 O O . THR A 1 100 ? 3.071 4.976 11.654 1.00 93.44 100 THR A O 1
ATOM 759 N N . PRO A 1 101 ? 2.863 6.618 13.178 1.00 91.62 101 PRO A N 1
ATOM 760 C CA . PRO A 1 101 ? 3.868 7.480 12.552 1.00 91.62 101 PRO A CA 1
ATOM 761 C C . PRO A 1 101 ? 5.220 6.782 12.332 1.00 91.62 101 PRO A C 1
ATOM 763 O O . PRO A 1 101 ? 5.879 7.011 11.319 1.00 91.62 101 PRO A O 1
ATOM 766 N N . GLU A 1 102 ? 5.606 5.879 13.234 1.00 93.12 102 GLU A N 1
ATOM 767 C CA . GLU A 1 102 ? 6.852 5.111 13.155 1.00 93.12 102 GLU A CA 1
ATOM 768 C C . GLU A 1 102 ? 6.817 4.085 12.016 1.00 93.12 102 GLU A C 1
ATOM 770 O O . GLU A 1 102 ? 7.779 3.950 11.258 1.00 93.12 102 GLU A O 1
ATOM 775 N N . ILE A 1 103 ? 5.696 3.373 11.864 1.00 93.06 103 ILE A N 1
ATOM 776 C CA . ILE A 1 103 ? 5.493 2.425 10.761 1.00 93.06 103 ILE A CA 1
ATOM 777 C C . ILE A 1 103 ? 5.462 3.171 9.428 1.00 93.06 103 ILE A C 1
ATOM 779 O O . ILE A 1 103 ? 6.082 2.726 8.462 1.00 93.06 103 ILE A O 1
ATOM 783 N N . ARG A 1 104 ? 4.792 4.326 9.378 1.00 91.12 104 ARG A N 1
ATOM 784 C CA . ARG A 1 104 ? 4.750 5.172 8.181 1.00 91.12 104 ARG A CA 1
ATOM 785 C C . ARG A 1 104 ? 6.148 5.620 7.764 1.00 91.12 104 ARG A C 1
ATOM 787 O O . ARG A 1 104 ? 6.502 5.442 6.605 1.00 91.12 104 ARG A O 1
ATOM 794 N N . ALA A 1 105 ? 6.965 6.090 8.707 1.00 91.12 105 ALA A N 1
ATOM 795 C CA . ALA A 1 105 ? 8.343 6.484 8.426 1.00 91.12 105 ALA A CA 1
ATOM 796 C C . ALA A 1 105 ? 9.179 5.323 7.849 1.00 91.12 105 ALA A C 1
ATOM 798 O O . ALA A 1 105 ? 9.908 5.517 6.877 1.00 91.12 105 ALA A O 1
ATOM 799 N N . ARG A 1 106 ? 9.024 4.099 8.384 1.00 93.25 106 ARG A N 1
ATOM 800 C CA . ARG A 1 106 ? 9.679 2.892 7.836 1.00 93.25 106 ARG A CA 1
ATOM 801 C C . ARG A 1 106 ? 9.219 2.581 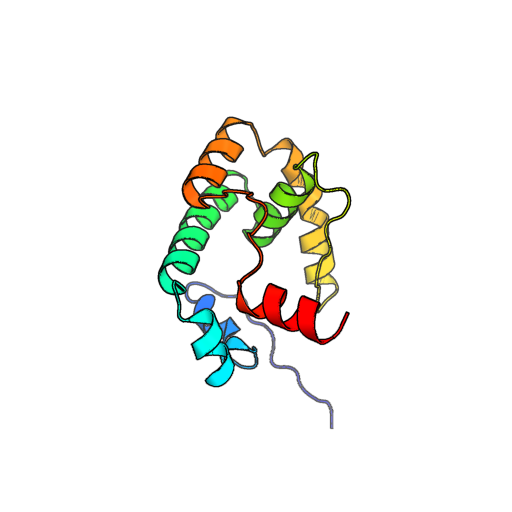6.409 1.00 93.25 106 ARG A C 1
ATOM 803 O O . ARG A 1 106 ? 10.035 2.199 5.572 1.00 93.25 106 ARG A O 1
ATOM 810 N N . ILE A 1 107 ? 7.921 2.716 6.127 1.00 93.25 107 ILE A N 1
ATOM 811 C CA . ILE A 1 107 ? 7.367 2.503 4.781 1.00 93.25 107 ILE A CA 1
ATOM 812 C C . ILE A 1 107 ? 7.936 3.536 3.804 1.00 93.25 107 ILE A C 1
ATOM 814 O O . ILE A 1 107 ? 8.388 3.156 2.722 1.00 93.25 107 ILE A O 1
ATOM 818 N N . ASP A 1 108 ? 7.962 4.810 4.192 1.00 90.75 108 ASP A N 1
ATOM 819 C CA . ASP A 1 108 ? 8.434 5.907 3.344 1.00 90.75 108 ASP A CA 1
ATOM 820 C C . ASP A 1 108 ? 9.930 5.769 3.011 1.00 90.75 108 ASP A C 1
ATOM 822 O O . ASP A 1 108 ? 10.327 5.987 1.862 1.00 90.75 108 ASP A O 1
ATOM 826 N N . GLU A 1 109 ? 10.749 5.312 3.966 1.00 92.12 109 GLU A N 1
ATOM 827 C CA . GLU A 1 109 ? 12.171 5.008 3.752 1.00 92.12 109 GLU A CA 1
ATOM 828 C C . GLU A 1 109 ? 12.378 3.884 2.723 1.00 92.12 109 GLU A C 1
ATOM 830 O O . GLU A 1 109 ? 13.222 3.989 1.830 1.00 92.12 109 GLU A O 1
ATOM 835 N N . ILE A 1 110 ? 11.587 2.809 2.805 1.00 92.62 110 ILE A N 1
ATOM 836 C CA . ILE A 1 110 ? 11.689 1.680 1.867 1.00 92.62 110 ILE A CA 1
ATOM 837 C C . ILE A 1 110 ? 11.195 2.085 0.476 1.00 92.62 110 ILE A C 1
ATOM 839 O O . ILE A 1 110 ? 11.806 1.733 -0.542 1.00 92.62 110 ILE A O 1
ATOM 843 N N . ALA A 1 111 ? 10.068 2.791 0.420 1.00 86.38 111 ALA A N 1
ATOM 844 C CA . ALA A 1 111 ? 9.413 3.136 -0.828 1.00 86.38 111 ALA A CA 1
ATOM 845 C C . ALA A 1 111 ? 10.149 4.265 -1.580 1.00 86.38 111 ALA A C 1
ATOM 847 O O . ALA A 1 111 ? 10.137 4.253 -2.814 1.00 86.38 111 ALA A O 1
ATOM 848 N N . ASP A 1 112 ? 10.891 5.138 -0.883 1.00 82.25 112 ASP A N 1
ATOM 849 C CA . ASP A 1 112 ? 11.516 6.360 -1.430 1.00 82.25 112 ASP A CA 1
ATOM 850 C C . ASP A 1 112 ? 10.471 7.250 -2.125 1.00 82.25 112 ASP A C 1
ATOM 852 O O . ASP A 1 112 ? 10.614 7.674 -3.274 1.00 82.25 112 ASP A O 1
ATOM 856 N N . VAL A 1 113 ? 9.344 7.474 -1.442 1.00 70.38 113 VAL A N 1
ATOM 857 C CA . VAL A 1 113 ? 8.225 8.254 -1.983 1.00 70.38 113 VAL A CA 1
ATOM 858 C C . VAL A 1 113 ? 8.590 9.736 -1.959 1.00 70.38 113 VAL A C 1
ATOM 860 O O . VAL A 1 113 ? 8.404 10.437 -0.969 1.00 70.38 113 VAL A O 1
ATOM 863 N N . ARG A 1 114 ? 9.092 10.237 -3.090 1.00 68.31 114 ARG A N 1
ATOM 864 C CA . ARG A 1 114 ? 9.231 11.676 -3.352 1.00 68.31 114 ARG A CA 1
ATOM 865 C C . ARG A 1 114 ? 8.101 12.137 -4.254 1.00 68.31 114 ARG A C 1
ATOM 867 O O . ARG A 1 114 ? 8.212 12.103 -5.481 1.00 68.31 114 ARG A O 1
ATOM 874 N N . LEU A 1 115 ? 7.006 12.573 -3.641 1.00 69.19 115 LEU A N 1
ATOM 875 C CA . LEU A 1 115 ? 5.923 13.227 -4.365 1.00 69.19 115 LEU A CA 1
ATOM 876 C C . LEU A 1 115 ? 6.438 14.575 -4.876 1.00 69.19 115 LEU A C 1
ATOM 878 O O . LEU A 1 115 ? 6.586 15.535 -4.127 1.00 69.19 115 LEU A O 1
ATOM 882 N N . SER A 1 116 ? 6.759 14.627 -6.163 1.00 76.25 116 SER A N 1
ATOM 883 C CA . SER A 1 116 ? 7.105 15.860 -6.858 1.00 76.25 116 SER A CA 1
ATOM 884 C C . SER A 1 116 ? 6.228 15.979 -8.090 1.00 76.25 116 SER A C 1
ATOM 886 O O . SER A 1 116 ? 5.901 14.983 -8.738 1.00 76.25 116 SER A O 1
ATOM 888 N N . ILE A 1 117 ? 5.814 17.204 -8.398 1.00 78.06 117 ILE A N 1
ATOM 889 C CA . ILE A 1 117 ? 5.081 17.476 -9.629 1.00 78.06 117 ILE A CA 1
ATOM 890 C C . ILE A 1 117 ? 6.063 17.218 -10.778 1.00 78.06 117 ILE A C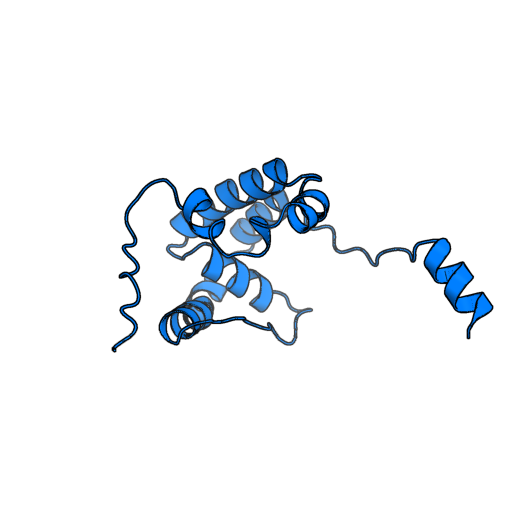 1
ATOM 892 O O . ILE A 1 117 ? 7.100 17.886 -10.840 1.00 78.06 117 ILE A O 1
ATOM 896 N N . PRO A 1 118 ? 5.794 16.245 -11.668 1.00 81.12 118 PRO A N 1
ATOM 897 C CA . PRO A 1 118 ? 6.723 15.933 -12.738 1.00 81.12 118 PRO A CA 1
ATOM 898 C C . PRO A 1 118 ? 6.813 17.125 -13.689 1.00 81.12 118 PRO A C 1
ATOM 900 O O . PRO A 1 118 ? 5.799 17.638 -14.164 1.00 81.12 118 PRO A O 1
ATOM 903 N N . VAL A 1 119 ? 8.038 17.551 -13.999 1.00 86.00 119 VAL A N 1
ATOM 904 C CA . VAL A 1 119 ? 8.259 18.583 -15.015 1.00 86.00 119 VAL A CA 1
ATOM 905 C C . VAL A 1 119 ? 7.867 17.998 -16.379 1.00 86.00 119 VAL A C 1
ATOM 907 O O . VAL A 1 119 ? 8.349 16.913 -16.733 1.00 86.00 119 VAL A O 1
ATOM 910 N N . PRO A 1 120 ? 6.998 18.669 -17.160 1.00 85.81 120 PRO A N 1
ATOM 911 C CA . PRO A 1 120 ? 6.629 18.197 -18.485 1.00 85.81 120 PRO A CA 1
ATOM 912 C C . PRO A 1 120 ? 7.870 17.982 -19.350 1.00 85.81 120 PRO A C 1
ATOM 914 O O . PRO A 1 120 ? 8.744 18.843 -19.444 1.00 85.81 120 PRO A O 1
ATOM 917 N N . LYS A 1 121 ? 7.951 16.826 -20.014 1.00 87.25 121 LYS A N 1
ATOM 918 C CA . LYS A 1 121 ? 9.045 16.550 -20.953 1.00 87.25 121 LYS A CA 1
ATOM 919 C C . LYS A 1 121 ? 9.018 17.591 -22.075 1.00 87.25 121 LYS A C 1
ATOM 921 O O . LYS A 1 121 ? 7.948 17.861 -22.614 1.00 87.25 121 LYS A O 1
ATOM 926 N N . ALA A 1 122 ? 10.183 18.086 -22.498 1.00 89.00 122 ALA A N 1
ATOM 927 C CA . ALA A 1 122 ? 10.300 19.103 -23.553 1.00 89.00 122 ALA A CA 1
ATOM 928 C C . ALA A 1 122 ? 9.518 18.746 -24.833 1.00 89.00 122 ALA A C 1
ATOM 930 O O . ALA A 1 122 ? 8.859 19.596 -25.420 1.00 89.00 122 ALA A O 1
ATOM 931 N N . ARG A 1 123 ? 9.493 17.459 -25.211 1.00 88.19 123 ARG A N 1
ATOM 932 C CA . ARG A 1 123 ? 8.682 16.959 -26.332 1.00 88.19 123 ARG A CA 1
ATOM 933 C C . ARG A 1 123 ? 7.187 17.259 -26.175 1.00 88.19 123 ARG A C 1
ATOM 935 O O . ARG A 1 123 ? 6.539 17.600 -27.154 1.00 88.19 123 ARG A O 1
ATOM 942 N N . LEU A 1 124 ? 6.634 17.086 -24.976 1.00 86.81 124 LEU A N 1
ATOM 943 C CA . LEU A 1 124 ? 5.213 17.329 -24.718 1.00 86.81 124 LEU A CA 1
ATOM 944 C C . LEU A 1 124 ? 4.887 18.825 -24.780 1.00 86.81 124 LEU A C 1
ATOM 946 O O . LEU A 1 124 ? 3.820 19.179 -25.265 1.00 86.81 124 LEU A O 1
ATOM 950 N N . LEU A 1 125 ? 5.813 19.686 -24.342 1.00 90.44 125 LEU A N 1
ATOM 951 C CA . LEU A 1 125 ? 5.682 21.141 -24.474 1.00 90.44 125 LEU A CA 1
ATOM 952 C C . LEU A 1 125 ? 5.697 21.565 -25.947 1.00 90.44 125 LEU A C 1
ATOM 954 O O . LEU A 1 125 ? 4.775 22.244 -26.380 1.00 90.44 125 LEU A O 1
ATOM 958 N N . ALA A 1 126 ? 6.648 21.055 -26.734 1.00 88.62 126 ALA A N 1
ATOM 959 C CA . ALA A 1 126 ? 6.719 21.328 -28.171 1.00 88.62 126 ALA A CA 1
ATOM 960 C C . ALA A 1 126 ? 5.473 20.830 -28.929 1.00 88.62 126 ALA A C 1
ATOM 962 O O . ALA A 1 126 ? 4.950 21.522 -29.796 1.00 88.62 126 ALA A O 1
ATOM 963 N N . MET A 1 127 ? 4.958 19.641 -28.585 1.00 89.25 127 MET A N 1
ATOM 964 C CA . MET A 1 127 ? 3.700 19.142 -29.155 1.00 89.25 127 MET A CA 1
ATOM 965 C C . MET A 1 127 ? 2.512 20.022 -28.760 1.00 89.25 127 MET A C 1
ATOM 967 O O . MET A 1 127 ? 1.639 20.263 -29.585 1.00 89.25 127 MET A O 1
ATOM 971 N N . ARG A 1 128 ? 2.460 20.507 -27.516 1.00 89.69 128 ARG A N 1
ATOM 972 C CA . ARG A 1 128 ? 1.403 21.421 -27.078 1.00 89.69 128 ARG A CA 1
ATOM 973 C C . ARG A 1 128 ? 1.437 22.722 -27.880 1.00 89.69 128 ARG A C 1
ATOM 975 O O . ARG A 1 128 ? 0.405 23.084 -28.413 1.00 89.69 128 ARG A O 1
ATOM 982 N N . GLU A 1 129 ? 2.598 23.358 -28.016 1.00 91.81 129 GLU A N 1
ATOM 983 C CA . GLU A 1 129 ? 2.770 24.613 -28.774 1.00 91.81 129 GLU A CA 1
ATOM 984 C C . GLU A 1 129 ? 2.450 24.476 -30.270 1.00 91.81 129 GLU A C 1
ATOM 986 O O . GLU A 1 129 ? 2.085 25.447 -30.924 1.00 91.81 129 GLU A O 1
ATOM 991 N N . GLN A 1 130 ? 2.598 23.273 -30.829 1.00 91.81 130 GLN A N 1
ATOM 992 C CA . GLN A 1 130 ? 2.307 23.014 -32.236 1.00 91.81 130 GLN A CA 1
ATOM 993 C C . GLN A 1 130 ? 0.803 22.857 -32.529 1.00 91.81 130 GLN A C 1
ATOM 995 O O . GLN A 1 130 ? 0.376 23.153 -33.645 1.00 91.81 130 GLN A O 1
ATOM 1000 N N . TRP A 1 131 ? 0.014 22.340 -31.578 1.00 79.19 131 TRP A N 1
ATOM 1001 C CA . TRP A 1 131 ? -1.358 21.864 -31.830 1.00 79.19 131 TRP A CA 1
ATOM 1002 C C . TRP A 1 131 ? -2.445 22.522 -30.964 1.00 79.19 131 TRP A C 1
ATOM 1004 O O . TRP A 1 131 ? -3.627 22.266 -31.204 1.00 79.19 131 TRP A O 1
ATOM 1014 N N . LEU A 1 132 ? -2.072 23.331 -29.969 1.00 66.19 132 LEU A N 1
ATOM 1015 C CA . LEU A 1 132 ? -2.966 24.119 -29.111 1.00 66.19 132 LEU A CA 1
ATOM 1016 C C . LEU A 1 132 ? -2.553 25.590 -29.146 1.00 66.19 132 LEU A C 1
ATOM 1018 O O . LEU A 1 132 ? -3.474 26.429 -29.233 1.00 66.19 132 LEU A O 1
#